Protein AF-A0A7S4LZA5-F1 (afdb_monomer)

Foldseek 3Di:
DDDDPPDDPDDPPDQPLVSLLVVLVVVLVVLVVVVVVCVVPVVNCPDPVNVVVVVVNVVSNVVSVVSNVVSVVVVVVLVVVLVVQVPDDQWDQDPPPRDIDGSRDPSVVSVVD

Sequence (113 aa):
TTSKKNAPPTVRNSPPVAGNLIWARQLLRRIEDPMKKFQANKNIMTTKESKKIIKTYNKVARALIEYETLWHHAWCKSIEAAKAGLQASLIVRHPKSGRLFVNFDREILQLMR

Mean predicted aligned error: 12.86 Å

Structure (mmCIF, N/CA/C/O backbone):
data_AF-A0A7S4LZA5-F1
#
_entry.id   AF-A0A7S4LZA5-F1
#
loop_
_atom_site.group_PDB
_atom_site.id
_atom_site.type_symbol
_atom_site.label_atom_id
_atom_site.label_alt_id
_atom_site.label_comp_id
_atom_site.label_asym_id
_atom_site.label_entity_id
_atom_site.label_seq_id
_atom_site.pdbx_PDB_ins_code
_atom_site.Cartn_x
_atom_site.Cartn_y
_atom_site.Cartn_z
_atom_site.occupancy
_atom_site.B_iso_or_equiv
_atom_site.auth_seq_id
_atom_site.auth_comp_id
_atom_site.auth_asym_id
_atom_site.auth_atom_id
_atom_site.pdbx_PDB_model_num
ATOM 1 N N . THR A 1 1 ? -12.178 -22.596 7.135 1.00 32.38 1 THR A N 1
ATOM 2 C CA . THR A 1 1 ? -11.058 -23.261 6.437 1.00 32.38 1 THR A CA 1
ATOM 3 C C . THR A 1 1 ? -10.787 -22.529 5.124 1.00 32.38 1 THR A C 1
ATOM 5 O O . THR A 1 1 ? -11.464 -22.717 4.131 1.00 32.38 1 THR A O 1
ATOM 8 N N . THR A 1 2 ? -10.075 -21.40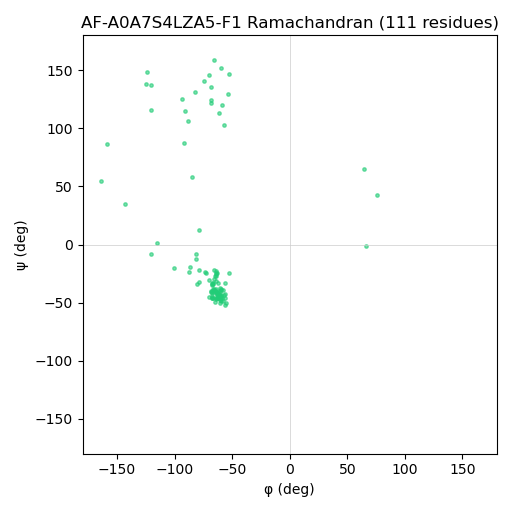0 5.175 1.00 43.62 2 THR A N 1
ATOM 9 C CA . THR A 1 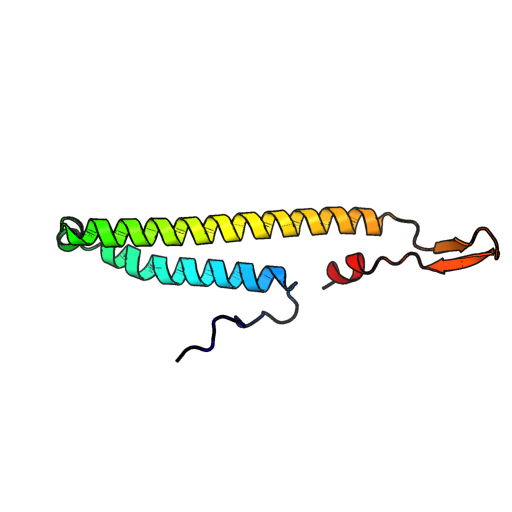2 ? -8.621 -21.315 4.896 1.00 43.62 2 THR A CA 1
ATOM 10 C C . THR A 1 2 ? -8.238 -21.660 3.453 1.00 43.62 2 THR A C 1
ATOM 12 O O . THR A 1 2 ? -7.530 -22.634 3.251 1.00 43.62 2 THR A O 1
ATOM 15 N N . SER A 1 3 ? -8.651 -20.878 2.443 1.00 42.22 3 SER A N 1
ATOM 16 C CA . SER A 1 3 ? -7.985 -20.978 1.127 1.00 42.22 3 SER A CA 1
ATOM 17 C C . SER A 1 3 ? -8.247 -19.813 0.159 1.00 42.22 3 SER A C 1
ATOM 19 O O . SER A 1 3 ? -8.702 -20.017 -0.955 1.00 42.22 3 SER A O 1
ATOM 21 N N . LYS A 1 4 ? -7.989 -18.559 0.556 1.00 43.28 4 LYS A N 1
ATOM 22 C CA . LYS A 1 4 ? -7.797 -17.443 -0.408 1.00 43.28 4 LYS A CA 1
ATOM 23 C C . LYS A 1 4 ? -6.718 -16.463 0.058 1.00 43.28 4 LYS A C 1
ATOM 25 O O . LYS A 1 4 ? -6.827 -15.257 -0.120 1.00 43.28 4 LYS A O 1
ATOM 30 N N . LYS A 1 5 ? -5.686 -16.989 0.722 1.00 44.09 5 LYS A N 1
ATOM 31 C CA . LYS A 1 5 ? -4.509 -16.210 1.135 1.00 44.09 5 LYS A CA 1
ATOM 32 C C . LYS A 1 5 ? -3.438 -16.149 0.034 1.00 44.09 5 LYS A C 1
ATOM 34 O O . LYS A 1 5 ? -2.622 -15.244 0.058 1.00 44.09 5 LYS A O 1
ATOM 39 N N . ASN A 1 6 ? -3.496 -17.070 -0.938 1.00 43.56 6 ASN A N 1
ATOM 40 C CA . ASN A 1 6 ? -2.403 -17.327 -1.885 1.00 43.56 6 ASN A CA 1
ATOM 41 C C . ASN A 1 6 ? -2.733 -17.003 -3.355 1.00 43.56 6 ASN A 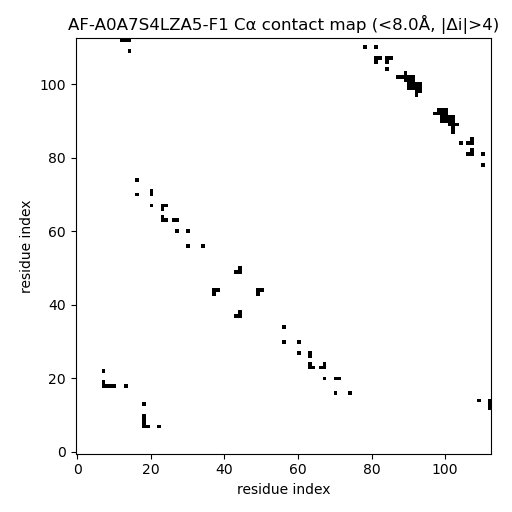C 1
ATOM 43 O O . ASN A 1 6 ? -1.897 -17.233 -4.219 1.00 43.56 6 ASN A O 1
ATOM 47 N N . ALA A 1 7 ? -3.934 -16.496 -3.657 1.00 45.06 7 ALA A N 1
ATOM 48 C CA . ALA A 1 7 ? -4.311 -16.092 -5.014 1.00 45.06 7 ALA A CA 1
ATOM 49 C C . ALA A 1 7 ? -5.482 -15.090 -4.967 1.00 45.06 7 ALA A C 1
ATOM 51 O O . ALA A 1 7 ? -6.647 -15.504 -5.010 1.00 45.06 7 ALA A O 1
ATOM 52 N N . PRO A 1 8 ? -5.226 -13.776 -4.817 1.00 50.44 8 PRO A N 1
ATOM 53 C CA . PRO A 1 8 ? -6.237 -12.786 -5.173 1.00 50.44 8 PRO A CA 1
ATOM 54 C C . PRO A 1 8 ? -6.581 -12.955 -6.664 1.00 50.44 8 PRO A C 1
ATOM 56 O O . PRO A 1 8 ? -5.721 -13.420 -7.412 1.00 50.44 8 PRO A O 1
ATOM 59 N N . PRO A 1 9 ? -7.806 -12.619 -7.118 1.00 49.03 9 PRO A N 1
ATOM 60 C CA . PRO A 1 9 ? -8.133 -12.636 -8.539 1.00 49.03 9 PRO A CA 1
ATOM 61 C C . PRO A 1 9 ? -7.144 -11.716 -9.247 1.00 49.03 9 PRO A C 1
ATOM 63 O O . PRO A 1 9 ? -7.211 -10.493 -9.121 1.00 49.03 9 PRO A O 1
ATOM 66 N N . THR A 1 10 ? -6.159 -12.307 -9.908 1.00 47.38 10 THR A N 1
ATOM 67 C CA . THR A 1 10 ? -5.198 -11.568 -10.702 1.00 47.38 10 THR A CA 1
ATOM 68 C C . THR A 1 10 ? -5.965 -11.021 -11.889 1.00 47.38 10 THR A C 1
ATOM 70 O O . THR A 1 10 ? -6.609 -11.760 -12.635 1.00 47.38 10 THR A O 1
ATOM 73 N N . VAL A 1 11 ? -5.949 -9.699 -12.039 1.00 48.31 11 VAL A N 1
ATOM 74 C CA . VAL A 1 11 ? -6.407 -9.072 -13.275 1.00 48.31 11 VAL A CA 1
ATOM 75 C C . VAL A 1 11 ? -5.522 -9.649 -14.379 1.00 48.31 11 VAL A C 1
ATOM 77 O O . VAL A 1 11 ? -4.295 -9.579 -14.295 1.00 48.31 11 VAL A O 1
ATOM 80 N N . ARG A 1 12 ? -6.132 -10.323 -15.359 1.00 42.62 12 ARG A N 1
ATOM 81 C CA . ARG A 1 12 ? -5.421 -10.868 -16.523 1.00 42.62 12 ARG A CA 1
ATOM 82 C C . ARG A 1 12 ? -4.631 -9.711 -17.156 1.00 42.62 12 ARG A C 1
ATOM 84 O O . ARG A 1 12 ? -5.226 -8.667 -17.395 1.00 42.62 12 ARG A O 1
ATOM 91 N N . ASN A 1 13 ? -3.335 -9.906 -17.416 1.00 49.66 13 ASN A N 1
ATOM 92 C CA . ASN A 1 13 ? -2.403 -8.898 -17.967 1.00 49.66 13 ASN A CA 1
ATOM 93 C C . ASN A 1 13 ? -1.933 -7.815 -16.977 1.00 49.66 13 ASN A C 1
ATOM 95 O O . ASN A 1 13 ? -1.888 -6.638 -17.307 1.00 49.66 13 ASN A O 1
ATOM 99 N N . SER A 1 14 ? -1.609 -8.196 -15.744 1.00 50.12 14 SER A N 1
ATOM 100 C CA . SER A 1 14 ? -0.958 -7.304 -14.782 1.00 50.12 14 SER A CA 1
ATOM 101 C C . SER A 1 14 ? 0.326 -7.974 -14.288 1.00 50.12 14 SER A C 1
ATOM 103 O O . SER A 1 14 ? 0.267 -9.171 -13.976 1.00 50.12 14 SER A O 1
ATOM 105 N N . PRO A 1 15 ? 1.459 -7.253 -14.147 1.00 54.12 15 PRO A N 1
ATOM 106 C CA . PRO A 1 15 ? 2.666 -7.824 -13.567 1.00 54.12 15 PRO A CA 1
ATOM 107 C C . PRO A 1 15 ? 2.340 -8.458 -12.205 1.00 54.12 15 PRO A C 1
ATOM 109 O O . PRO A 1 15 ? 1.461 -7.955 -11.497 1.00 54.12 15 PRO A O 1
ATOM 112 N N . PRO A 1 16 ? 3.012 -9.551 -11.798 1.00 58.69 16 PRO A N 1
ATOM 113 C CA . PRO A 1 16 ? 2.713 -10.258 -10.545 1.00 58.69 16 PRO A CA 1
ATOM 114 C C . PRO A 1 16 ? 2.701 -9.334 -9.310 1.00 58.69 16 PRO A C 1
ATOM 116 O O . PRO A 1 16 ? 1.987 -9.593 -8.343 1.00 58.69 16 PRO A O 1
ATOM 119 N N . VAL A 1 17 ? 3.413 -8.205 -9.381 1.00 59.28 17 VAL A N 1
ATOM 120 C CA . VAL A 1 17 ? 3.434 -7.126 -8.382 1.00 59.28 17 VAL A CA 1
ATOM 121 C C . VAL A 1 17 ? 2.088 -6.399 -8.237 1.00 59.28 17 VAL A C 1
ATOM 123 O O . VAL A 1 17 ? 1.671 -6.077 -7.123 1.00 59.28 17 VAL A O 1
ATOM 126 N N . ALA A 1 18 ? 1.361 -6.168 -9.330 1.00 63.53 18 ALA A N 1
ATOM 127 C CA . ALA A 1 18 ? 0.107 -5.421 -9.302 1.00 63.53 18 ALA A CA 1
ATOM 128 C C . ALA A 1 18 ? -1.055 -6.229 -8.686 1.00 63.53 18 ALA A C 1
ATOM 130 O O . ALA A 1 18 ? -1.950 -5.640 -8.080 1.00 63.53 18 ALA A O 1
ATOM 131 N N . GLY A 1 19 ? -0.993 -7.567 -8.689 1.00 66.44 19 GLY A N 1
ATOM 132 C CA . GLY A 1 19 ? -1.938 -8.411 -7.941 1.00 66.44 19 GLY A CA 1
ATOM 133 C C . GLY A 1 19 ? -1.852 -8.214 -6.419 1.00 66.44 19 GLY A C 1
ATOM 134 O O . GLY A 1 19 ? -2.877 -8.102 -5.744 1.00 66.44 19 GLY A O 1
ATOM 135 N N . ASN A 1 20 ? -0.633 -8.089 -5.888 1.00 70.88 20 ASN A N 1
ATOM 136 C CA . ASN A 1 20 ? -0.385 -7.832 -4.465 1.00 70.88 20 ASN A CA 1
ATOM 137 C C . ASN A 1 20 ? -0.849 -6.430 -4.045 1.00 70.88 20 ASN A C 1
ATOM 139 O O . ASN A 1 20 ? -1.457 -6.261 -2.986 1.00 70.88 20 ASN A O 1
ATOM 143 N N . LEU A 1 21 ? -0.621 -5.434 -4.905 1.00 73.12 21 LEU A N 1
ATOM 144 C CA . LEU A 1 21 ? -1.062 -4.056 -4.696 1.00 73.12 21 LEU A CA 1
ATOM 145 C C . LEU A 1 21 ? -2.595 -3.941 -4.668 1.00 73.12 21 LEU A C 1
ATOM 147 O O . LEU A 1 21 ? -3.168 -3.325 -3.769 1.00 73.12 21 LEU A O 1
ATOM 151 N N . ILE A 1 22 ? -3.277 -4.582 -5.622 1.00 78.12 22 ILE A N 1
ATOM 152 C CA . ILE A 1 22 ? -4.745 -4.618 -5.683 1.00 78.12 22 ILE A CA 1
ATOM 153 C C . ILE A 1 22 ? -5.319 -5.306 -4.443 1.00 78.12 22 ILE A C 1
ATOM 155 O O . ILE A 1 22 ? -6.289 -4.815 -3.866 1.00 78.12 22 ILE A O 1
ATOM 159 N N . TRP A 1 23 ? -4.714 -6.410 -4.000 1.00 81.06 23 TRP A N 1
ATOM 160 C CA . TRP A 1 23 ? -5.132 -7.108 -2.787 1.00 81.06 23 TRP A CA 1
ATOM 161 C C . TRP A 1 23 ? -5.007 -6.229 -1.537 1.00 81.06 23 TRP A C 1
ATOM 163 O O . TRP A 1 23 ? -5.961 -6.144 -0.759 1.00 81.06 23 TRP A O 1
ATOM 173 N N . ALA A 1 24 ? -3.888 -5.516 -1.372 1.00 81.69 24 ALA A N 1
ATOM 174 C CA . ALA A 1 24 ? -3.691 -4.594 -0.255 1.00 81.69 24 ALA A CA 1
ATOM 175 C C . ALA A 1 24 ? -4.740 -3.466 -0.252 1.00 81.69 24 ALA A C 1
ATOM 177 O O . ALA A 1 24 ? -5.388 -3.229 0.771 1.00 81.69 24 ALA A O 1
ATOM 178 N N . ARG A 1 25 ? -5.000 -2.845 -1.412 1.00 84.50 25 ARG A N 1
ATOM 179 C CA . ARG A 1 25 ? -6.044 -1.814 -1.571 1.00 84.50 25 ARG A CA 1
ATOM 180 C C . ARG A 1 25 ? -7.443 -2.335 -1.269 1.00 84.50 25 ARG A C 1
ATOM 182 O O . ARG A 1 25 ? -8.232 -1.655 -0.614 1.00 84.50 25 ARG A O 1
ATOM 189 N N . GLN A 1 26 ? -7.774 -3.534 -1.747 1.00 86.56 26 GLN A N 1
ATOM 190 C CA . GLN A 1 26 ? -9.068 -4.157 -1.474 1.00 86.56 26 GLN A CA 1
ATOM 191 C C . GLN A 1 26 ? -9.248 -4.429 0.019 1.00 86.56 26 GLN A C 1
ATOM 193 O O . GLN A 1 26 ? -10.324 -4.172 0.557 1.00 86.56 26 GLN A O 1
ATOM 198 N N . LEU A 1 27 ? -8.212 -4.919 0.702 1.00 87.19 27 LEU A N 1
ATOM 199 C CA . LEU A 1 27 ? -8.261 -5.118 2.146 1.00 87.19 27 LEU A CA 1
ATOM 200 C C . LEU A 1 27 ? -8.439 -3.806 2.902 1.00 87.19 27 LEU A C 1
ATOM 202 O O . LEU A 1 27 ? -9.272 -3.762 3.804 1.00 87.19 27 LEU A O 1
ATOM 206 N N . LEU A 1 28 ? -7.721 -2.750 2.511 1.00 89.31 28 LEU A N 1
ATOM 207 C CA . LEU A 1 28 ? -7.845 -1.436 3.135 1.00 89.31 28 LEU A CA 1
ATOM 208 C C . LEU A 1 28 ? -9.278 -0.900 3.006 1.00 89.31 28 LEU A C 1
ATOM 210 O O . LEU A 1 28 ? -9.902 -0.572 4.012 1.00 89.31 28 LEU A O 1
ATOM 214 N N . ARG A 1 29 ? -9.860 -0.942 1.800 1.00 89.50 29 ARG A N 1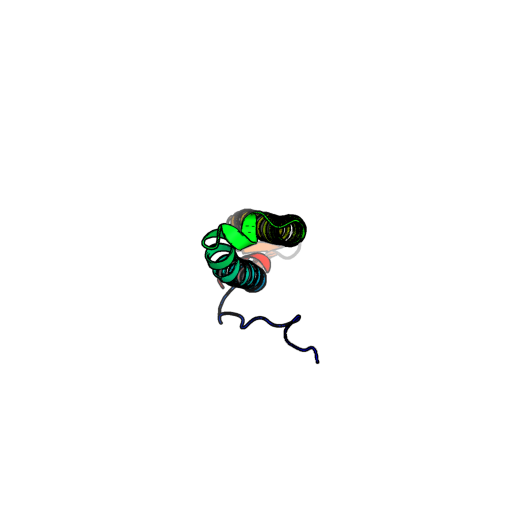
ATOM 215 C CA . ARG A 1 29 ? -11.268 -0.559 1.580 1.00 89.50 29 ARG A CA 1
ATOM 216 C C . ARG A 1 29 ? -12.237 -1.378 2.435 1.00 89.50 29 ARG A C 1
ATOM 218 O O . ARG A 1 29 ? -13.138 -0.824 3.055 1.00 89.50 29 ARG A O 1
ATOM 225 N N . ARG A 1 30 ? -12.028 -2.697 2.523 1.00 91.56 30 ARG A N 1
ATOM 226 C CA . ARG A 1 30 ? -12.889 -3.586 3.321 1.00 91.56 30 ARG A CA 1
ATOM 227 C C . ARG A 1 30 ? -12.854 -3.284 4.816 1.00 91.56 30 ARG A C 1
ATOM 229 O O . ARG A 1 30 ? -13.854 -3.547 5.479 1.00 91.56 30 ARG A O 1
ATOM 236 N N . ILE A 1 31 ? -11.735 -2.798 5.357 1.00 91.81 31 ILE A N 1
ATOM 237 C CA . ILE A 1 31 ? -11.640 -2.420 6.777 1.00 91.81 31 ILE A CA 1
ATOM 238 C C . ILE A 1 31 ? -12.067 -0.969 7.032 1.00 91.81 31 I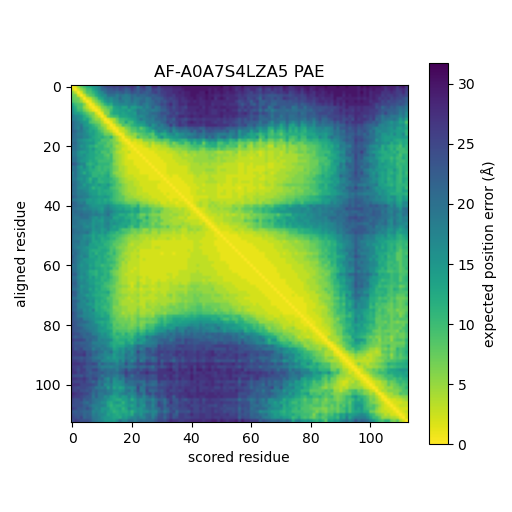LE A C 1
ATOM 240 O O . ILE A 1 31 ? -12.492 -0.658 8.143 1.00 91.81 31 ILE A O 1
ATOM 244 N N . GLU A 1 32 ? -12.005 -0.093 6.027 1.00 92.69 32 GLU A N 1
ATOM 245 C CA . GLU A 1 32 ? -12.469 1.296 6.124 1.00 92.69 32 GLU A CA 1
ATOM 246 C C . GLU A 1 32 ? -13.987 1.398 6.277 1.00 92.69 32 GLU A C 1
ATOM 248 O O . GLU A 1 32 ? -14.464 2.137 7.136 1.00 92.69 32 GLU A O 1
ATOM 253 N N . ASP A 1 33 ? -14.757 0.655 5.482 1.00 91.00 33 ASP A N 1
ATOM 254 C CA . ASP A 1 33 ? -16.225 0.700 5.519 1.00 91.00 33 ASP A CA 1
ATOM 255 C C . ASP A 1 33 ? -16.822 0.422 6.914 1.00 91.00 33 ASP A C 1
ATOM 257 O O . ASP A 1 33 ? -17.639 1.224 7.388 1.00 91.00 33 ASP A O 1
ATOM 261 N N . PRO A 1 34 ? -16.440 -0.658 7.628 1.00 91.62 34 PRO A N 1
ATOM 262 C CA . PRO A 1 34 ? -16.908 -0.874 8.992 1.00 91.62 34 PRO A CA 1
ATOM 263 C C . PRO A 1 34 ? -16.354 0.172 9.965 1.00 91.62 34 PRO A C 1
ATOM 265 O O . PRO A 1 34 ? -17.070 0.558 10.887 1.00 91.62 34 PRO A O 1
ATOM 268 N N . MET A 1 35 ? -15.132 0.678 9.761 1.00 93.44 35 MET A N 1
ATOM 269 C CA . MET A 1 35 ? -14.564 1.710 10.631 1.00 93.44 35 MET A CA 1
ATOM 270 C C . MET A 1 35 ? -15.312 3.047 10.515 1.00 93.44 35 MET A C 1
ATOM 272 O O . MET A 1 35 ? -15.574 3.688 11.528 1.00 93.44 35 MET A O 1
ATOM 276 N N . LYS A 1 36 ? -15.757 3.440 9.315 1.00 91.69 36 LYS A N 1
ATOM 277 C CA . LYS A 1 36 ? -16.597 4.636 9.111 1.00 91.69 36 LYS A CA 1
ATOM 278 C C . LYS A 1 36 ? -17.921 4.534 9.869 1.00 91.69 36 LYS A C 1
ATOM 280 O O . LYS A 1 36 ? -18.326 5.477 10.546 1.00 91.69 36 LYS A O 1
ATOM 285 N N . LYS A 1 37 ? -18.577 3.368 9.811 1.00 90.75 37 LYS A N 1
ATOM 286 C CA . LYS A 1 37 ? -19.813 3.102 10.571 1.00 90.75 37 LYS A CA 1
ATOM 287 C C . LYS A 1 37 ? -19.563 3.092 12.080 1.00 90.75 37 LYS A C 1
ATOM 289 O O . LYS A 1 37 ? -20.371 3.620 12.837 1.00 90.75 37 LYS A O 1
ATOM 294 N N . PHE A 1 38 ? -18.435 2.528 12.506 1.00 89.62 38 PHE A N 1
ATOM 295 C CA . PHE A 1 38 ? -18.007 2.528 13.903 1.00 89.62 38 PHE A CA 1
ATOM 296 C C . PHE A 1 38 ? -17.782 3.953 14.428 1.00 89.62 38 PHE A C 1
ATOM 298 O O . PHE A 1 38 ? -18.260 4.292 15.507 1.00 89.62 38 PHE A O 1
ATOM 305 N N . GLN A 1 39 ? -17.128 4.809 13.638 1.00 88.81 39 GLN A N 1
ATOM 306 C CA . GLN A 1 39 ? -16.869 6.209 13.974 1.00 88.81 39 GLN A CA 1
ATOM 307 C C . GLN A 1 39 ? -18.151 7.054 14.049 1.00 88.81 39 GLN A C 1
ATOM 309 O O . GLN A 1 39 ? -18.239 7.973 14.863 1.00 88.81 39 GLN A O 1
ATOM 314 N N . ALA A 1 40 ? -19.159 6.745 13.229 1.00 90.75 40 ALA A N 1
ATOM 315 C CA . ALA A 1 40 ? -20.444 7.443 13.255 1.00 90.75 40 ALA A CA 1
ATOM 316 C C . ALA A 1 40 ? -21.208 7.235 14.579 1.00 90.75 40 ALA A C 1
ATOM 318 O O . ALA A 1 40 ? -21.975 8.105 14.994 1.00 90.75 40 ALA A O 1
ATOM 319 N N . ASN A 1 41 ? -20.984 6.114 15.274 1.00 89.19 41 ASN A N 1
ATOM 320 C CA . ASN A 1 41 ? -21.641 5.826 16.544 1.00 89.19 41 ASN A CA 1
ATOM 321 C C . ASN A 1 41 ? -20.810 6.321 17.743 1.00 89.19 41 ASN A C 1
ATOM 323 O O . ASN A 1 41 ? -20.042 5.573 18.357 1.00 89.19 41 ASN A O 1
ATOM 327 N N . LYS A 1 42 ? -21.008 7.594 18.112 1.00 83.62 42 LYS A N 1
ATOM 328 C CA . LYS A 1 42 ? -20.302 8.255 19.228 1.00 83.62 42 LYS A CA 1
ATOM 329 C C . LYS A 1 42 ? -20.446 7.525 20.569 1.00 83.62 42 LYS A C 1
ATOM 331 O O . LYS A 1 42 ? -19.491 7.512 21.340 1.00 83.62 42 LYS A O 1
ATOM 336 N N . ASN A 1 43 ? -21.586 6.878 20.817 1.00 84.38 43 ASN A N 1
ATOM 337 C CA . ASN A 1 43 ? -21.848 6.157 22.068 1.00 84.38 43 ASN A CA 1
ATOM 338 C C . ASN A 1 43 ? -20.951 4.922 22.220 1.00 84.38 43 ASN A C 1
ATOM 340 O O . ASN A 1 43 ? -20.539 4.581 23.323 1.00 84.38 43 ASN A O 1
ATOM 344 N N . ILE A 1 44 ? -20.617 4.262 21.109 1.00 83.88 44 ILE A N 1
ATOM 345 C CA . ILE A 1 44 ? -19.696 3.121 21.107 1.00 83.88 44 ILE A CA 1
ATOM 346 C C . ILE A 1 44 ? -18.248 3.620 21.150 1.00 83.88 44 ILE A C 1
ATOM 348 O O . ILE A 1 44 ? -17.399 3.003 21.790 1.00 83.88 44 ILE A O 1
ATOM 352 N N . MET A 1 45 ? -17.952 4.761 20.523 1.00 86.12 45 MET A N 1
ATOM 353 C CA . MET A 1 45 ? -16.600 5.326 20.455 1.00 86.12 45 MET A CA 1
ATOM 354 C C . MET A 1 45 ? -16.027 5.740 21.818 1.00 86.12 45 MET A C 1
ATOM 356 O O . MET A 1 45 ? -14.809 5.713 21.990 1.00 86.12 45 MET A O 1
ATOM 360 N N . THR A 1 46 ? -16.864 6.087 22.794 1.00 85.06 46 THR A N 1
ATOM 361 C CA . THR A 1 46 ? -16.433 6.483 24.147 1.00 85.06 46 THR A CA 1
ATOM 362 C C . THR A 1 46 ? -16.122 5.303 25.070 1.00 85.06 46 THR A C 1
ATOM 364 O O . THR A 1 46 ? -15.505 5.498 26.119 1.00 85.06 46 THR A O 1
ATOM 367 N N . THR A 1 47 ? -16.498 4.082 24.684 1.00 89.75 47 THR A N 1
ATOM 368 C CA . THR A 1 47 ? -16.258 2.869 25.480 1.00 89.75 47 THR A CA 1
ATOM 369 C C . THR A 1 47 ? -14.766 2.548 25.612 1.00 89.75 47 THR A C 1
ATOM 371 O O . THR A 1 47 ? -13.928 2.978 24.818 1.00 89.75 47 THR A O 1
ATOM 374 N N . LYS A 1 48 ? -14.383 1.769 26.627 1.00 87.69 48 LYS A N 1
ATOM 375 C CA . LYS A 1 48 ? -12.978 1.364 26.816 1.00 87.69 48 LYS A CA 1
ATOM 376 C C . LYS A 1 48 ? -12.538 0.376 25.728 1.00 87.69 48 LYS A C 1
ATOM 378 O O . LYS A 1 48 ? -11.377 0.365 25.314 1.00 87.69 48 LYS A O 1
ATOM 383 N N . GLU A 1 49 ? -13.483 -0.412 25.237 1.00 86.62 49 GLU A N 1
ATOM 384 C CA . GLU A 1 49 ? -13.352 -1.429 24.202 1.00 86.62 49 GLU A CA 1
ATOM 385 C C . GLU A 1 49 ? -13.042 -0.801 22.835 1.00 86.62 49 GLU A C 1
ATOM 387 O O . GLU A 1 49 ? -12.233 -1.346 22.076 1.00 86.62 49 GLU A O 1
ATOM 392 N N . SER A 1 50 ? -13.595 0.385 22.546 1.00 88.94 50 SER A N 1
ATOM 393 C CA . SER A 1 50 ? -13.375 1.102 21.282 1.00 88.94 50 SER A CA 1
ATOM 394 C C . SER A 1 50 ? -11.902 1.397 21.020 1.00 88.94 50 SER A C 1
ATOM 396 O O . SER A 1 50 ? -11.413 1.216 19.903 1.00 88.94 50 SER A O 1
ATOM 398 N N . LYS A 1 51 ? -11.151 1.763 22.065 1.00 89.69 51 LYS A N 1
ATOM 399 C CA . LYS A 1 51 ? -9.723 2.088 21.972 1.00 89.69 51 LYS A CA 1
ATOM 400 C C . LYS A 1 51 ? -8.916 0.905 21.441 1.00 89.69 51 LYS A C 1
ATOM 402 O O . LYS A 1 51 ? -8.001 1.089 20.637 1.00 89.69 51 LYS A O 1
ATOM 407 N N . LYS A 1 52 ? -9.263 -0.321 21.852 1.00 91.75 52 LYS A N 1
ATOM 408 C CA . LYS A 1 52 ? -8.601 -1.552 21.388 1.00 91.75 52 LYS A CA 1
ATOM 409 C C . LYS A 1 52 ? -8.901 -1.826 19.913 1.00 91.75 52 LYS A C 1
ATOM 411 O O . LYS A 1 52 ? -7.993 -2.200 19.166 1.00 91.75 52 LYS A O 1
ATOM 416 N N . ILE A 1 53 ? -10.143 -1.601 19.491 1.00 91.19 53 ILE A N 1
ATOM 417 C CA . ILE A 1 53 ? -10.581 -1.762 18.098 1.00 91.19 53 ILE A CA 1
ATOM 418 C C . ILE A 1 53 ? -9.864 -0.747 17.198 1.00 91.19 53 ILE A C 1
ATOM 420 O O . ILE A 1 53 ? -9.235 -1.143 16.218 1.00 91.19 53 ILE A O 1
ATOM 424 N N . ILE A 1 54 ? -9.851 0.534 17.582 1.00 91.81 54 ILE A N 1
ATOM 425 C CA . ILE A 1 54 ? -9.177 1.616 16.845 1.00 91.81 54 ILE A CA 1
ATOM 426 C C . ILE A 1 54 ? -7.674 1.343 16.723 1.00 91.81 54 ILE A C 1
ATOM 428 O O . ILE A 1 54 ? -7.104 1.460 15.640 1.00 91.81 54 ILE A O 1
ATOM 432 N N . LYS A 1 55 ? -7.017 0.916 17.809 1.00 93.44 55 LYS A N 1
ATOM 433 C CA . LYS A 1 55 ? -5.585 0.579 17.783 1.00 93.44 55 LYS A CA 1
ATOM 434 C C . LYS A 1 55 ? -5.286 -0.571 16.820 1.00 93.44 55 LYS A C 1
ATOM 436 O O . LYS A 1 55 ? -4.285 -0.528 16.107 1.00 93.44 55 LYS A O 1
ATOM 441 N N . THR A 1 56 ? -6.150 -1.584 16.788 1.00 93.88 56 THR A N 1
ATOM 442 C CA . THR A 1 56 ? -6.004 -2.730 15.881 1.00 93.88 56 THR A CA 1
ATOM 443 C C . THR A 1 56 ? -6.197 -2.300 14.430 1.00 93.88 56 THR A C 1
ATOM 445 O O . THR A 1 56 ? -5.359 -2.621 13.592 1.00 93.88 56 THR A O 1
ATOM 448 N N . TYR A 1 57 ? -7.234 -1.510 14.148 1.00 94.50 57 TYR A N 1
ATOM 449 C CA . TYR A 1 57 ? -7.469 -0.927 12.829 1.00 94.50 57 TYR A CA 1
ATOM 450 C C . TYR A 1 57 ? -6.273 -0.103 12.347 1.00 94.50 57 TYR A C 1
ATOM 452 O O . TYR A 1 57 ? -5.744 -0.389 11.280 1.00 94.50 57 TYR A O 1
ATOM 460 N N . ASN A 1 58 ? -5.778 0.838 13.157 1.00 95.00 58 ASN A N 1
ATOM 461 C CA . ASN A 1 58 ? -4.639 1.683 12.790 1.00 95.00 58 ASN A CA 1
ATOM 462 C C . ASN A 1 58 ? -3.382 0.856 12.501 1.00 95.00 58 ASN A C 1
ATOM 464 O O . ASN A 1 58 ? -2.650 1.154 11.560 1.00 95.00 58 ASN A O 1
ATOM 468 N N . LYS A 1 59 ? -3.139 -0.204 13.284 1.00 95.31 59 LYS A N 1
ATOM 469 C CA . LYS A 1 59 ? -2.013 -1.117 13.058 1.00 95.31 59 LYS A CA 1
ATOM 470 C C . LYS A 1 59 ? -2.128 -1.825 11.707 1.00 95.31 59 LYS A C 1
ATOM 472 O O . LYS A 1 59 ? -1.144 -1.896 10.979 1.00 95.31 59 LYS A O 1
ATOM 477 N N . VAL A 1 60 ? -3.311 -2.343 11.376 1.00 92.31 60 VAL A N 1
ATOM 478 C CA . VAL A 1 60 ? -3.545 -3.050 10.107 1.00 92.31 60 VAL A CA 1
ATOM 479 C C . VAL A 1 60 ? -3.505 -2.082 8.925 1.00 92.31 60 VAL A C 1
ATOM 481 O O . VAL A 1 60 ? -2.834 -2.368 7.940 1.00 92.31 60 VAL A O 1
ATOM 484 N N . ALA A 1 61 ? -4.161 -0.925 9.031 1.00 91.88 61 ALA A N 1
ATOM 485 C CA . ALA A 1 61 ? -4.174 0.096 7.987 1.00 91.88 61 ALA A CA 1
ATOM 486 C C . ALA A 1 61 ? -2.757 0.589 7.667 1.00 91.88 61 ALA A C 1
ATOM 488 O O . ALA A 1 61 ? -2.369 0.614 6.502 1.00 91.88 61 ALA A O 1
ATOM 489 N N . ARG A 1 62 ? -1.947 0.888 8.695 1.00 93.19 62 ARG A N 1
ATOM 490 C CA . ARG A 1 62 ? -0.539 1.265 8.513 1.00 93.19 62 ARG A CA 1
ATOM 491 C C . ARG A 1 62 ? 0.249 0.172 7.790 1.00 93.19 62 ARG A C 1
ATOM 493 O O . ARG A 1 62 ? 0.911 0.476 6.808 1.00 93.19 62 ARG A O 1
ATOM 500 N N . ALA A 1 63 ? 0.128 -1.084 8.220 1.00 91.00 63 ALA A N 1
ATOM 501 C CA . ALA A 1 63 ? 0.836 -2.194 7.583 1.00 91.00 63 ALA A CA 1
ATOM 502 C C . ALA A 1 63 ? 0.448 -2.375 6.101 1.00 91.00 63 ALA A C 1
ATOM 504 O O . ALA A 1 63 ? 1.305 -2.673 5.274 1.00 91.00 63 ALA A O 1
ATOM 505 N N . LEU A 1 64 ? -0.829 -2.175 5.750 1.00 88.06 64 LEU A N 1
ATOM 506 C CA . LEU A 1 64 ? -1.297 -2.248 4.362 1.00 88.06 64 LEU A CA 1
ATOM 507 C C . LEU A 1 64 ? -0.744 -1.103 3.502 1.00 88.06 64 LEU A C 1
ATOM 509 O O . LEU A 1 64 ? -0.325 -1.351 2.374 1.00 88.06 64 LEU A O 1
ATOM 513 N N . ILE A 1 65 ? -0.700 0.120 4.037 1.00 88.75 65 ILE A N 1
ATOM 514 C CA . ILE A 1 65 ? -0.148 1.296 3.344 1.00 88.75 65 ILE A CA 1
ATOM 515 C C . ILE A 1 65 ? 1.365 1.158 3.151 1.00 88.75 65 ILE A C 1
ATOM 517 O O . ILE A 1 65 ? 1.876 1.427 2.066 1.00 88.75 65 ILE A O 1
ATOM 521 N N . GLU A 1 66 ? 2.091 0.717 4.180 1.00 89.44 66 GLU A N 1
ATOM 522 C CA . GLU A 1 66 ? 3.533 0.453 4.096 1.00 89.44 66 GLU A CA 1
ATOM 523 C C . GLU A 1 66 ? 3.832 -0.615 3.040 1.00 89.44 66 GLU A C 1
ATOM 525 O O . GLU A 1 66 ? 4.724 -0.434 2.211 1.00 89.44 66 GLU A O 1
ATOM 530 N N . TYR A 1 67 ? 3.041 -1.691 3.016 1.00 85.50 67 TYR A N 1
ATOM 531 C CA . TYR A 1 67 ? 3.151 -2.740 2.008 1.00 85.50 67 TYR A CA 1
ATOM 532 C C . TYR A 1 67 ? 2.912 -2.199 0.591 1.00 85.50 67 TYR A C 1
ATOM 534 O O . TYR A 1 67 ? 3.741 -2.416 -0.290 1.00 85.50 67 TYR A O 1
ATOM 542 N N . GLU A 1 68 ? 1.823 -1.459 0.366 1.00 84.12 68 GLU A N 1
ATOM 543 C CA . GLU A 1 68 ? 1.540 -0.804 -0.919 1.00 84.12 68 GLU A CA 1
ATOM 544 C C . GLU A 1 68 ? 2.687 0.117 -1.353 1.00 84.12 68 GLU A C 1
ATOM 546 O O . GLU A 1 68 ? 3.142 0.035 -2.494 1.00 84.12 68 GLU A O 1
ATOM 551 N N . THR A 1 69 ? 3.194 0.944 -0.439 1.00 85.38 69 THR A N 1
ATOM 552 C CA . THR A 1 69 ? 4.267 1.904 -0.724 1.00 85.38 69 THR A CA 1
ATOM 553 C C . THR A 1 69 ? 5.552 1.191 -1.134 1.00 85.38 69 THR A C 1
ATOM 555 O O . THR A 1 69 ? 6.165 1.553 -2.138 1.00 85.38 69 THR A O 1
ATOM 558 N N . LEU A 1 70 ? 5.944 0.150 -0.396 1.00 85.88 70 LEU A N 1
ATOM 559 C CA . LEU A 1 70 ? 7.146 -0.634 -0.677 1.00 85.88 70 LEU A CA 1
ATOM 560 C C . LEU A 1 70 ? 7.062 -1.309 -2.048 1.00 85.88 70 LEU A C 1
ATOM 562 O O . LEU A 1 70 ? 8.002 -1.220 -2.839 1.00 85.88 70 LEU A O 1
ATOM 566 N N . TRP A 1 71 ? 5.927 -1.938 -2.356 1.00 80.62 71 TRP A N 1
ATOM 567 C CA . TRP A 1 71 ? 5.729 -2.610 -3.639 1.00 80.62 71 TRP A CA 1
ATOM 568 C C . TRP A 1 71 ? 5.640 -1.642 -4.812 1.00 80.62 71 TRP A C 1
ATOM 570 O O . TRP A 1 71 ? 6.227 -1.912 -5.858 1.00 80.62 71 TRP A O 1
ATOM 580 N N . HIS A 1 72 ? 4.968 -0.504 -4.642 1.00 81.75 72 HIS A N 1
ATOM 581 C CA . HIS A 1 72 ? 4.936 0.550 -5.651 1.00 81.75 72 HIS A CA 1
ATOM 582 C C . HIS A 1 72 ? 6.351 1.048 -5.964 1.00 81.75 72 HIS A C 1
ATOM 584 O O . HIS A 1 72 ? 6.742 1.146 -7.123 1.00 81.75 72 HIS A O 1
ATOM 590 N N . HIS A 1 73 ? 7.154 1.295 -4.929 1.00 84.44 73 HIS A N 1
ATOM 591 C CA . HIS A 1 73 ? 8.519 1.776 -5.095 1.00 84.44 73 HIS A CA 1
ATOM 592 C C . HIS A 1 73 ? 9.428 0.738 -5.775 1.00 84.44 73 HIS A C 1
ATOM 594 O O . HIS A 1 73 ? 10.224 1.088 -6.646 1.00 84.44 73 HIS A O 1
ATOM 600 N N . ALA A 1 74 ? 9.290 -0.544 -5.419 1.00 81.38 74 ALA A N 1
ATOM 601 C CA . ALA A 1 74 ? 9.996 -1.638 -6.085 1.00 81.38 74 ALA A CA 1
ATOM 602 C C . ALA A 1 74 ? 9.609 -1.750 -7.569 1.00 81.38 74 ALA A C 1
ATOM 604 O O . ALA A 1 74 ? 10.479 -1.913 -8.423 1.00 81.38 74 ALA A O 1
ATOM 605 N N . TRP A 1 75 ? 8.322 -1.595 -7.886 1.00 78.00 75 TRP A N 1
ATOM 606 C CA . TRP A 1 75 ? 7.840 -1.596 -9.263 1.00 78.00 75 TRP A CA 1
ATOM 607 C C . TRP A 1 75 ? 8.396 -0.417 -10.073 1.00 78.00 75 TRP A C 1
ATOM 609 O O . TRP A 1 75 ? 8.953 -0.637 -11.147 1.00 78.00 75 TRP A O 1
ATOM 619 N N . CYS A 1 76 ? 8.362 0.809 -9.542 1.00 80.81 76 CYS A N 1
ATOM 620 C CA . CYS A 1 76 ? 8.972 1.967 -10.204 1.00 80.81 76 CYS A CA 1
ATOM 621 C C . CYS A 1 76 ? 10.464 1.744 -10.496 1.00 80.81 76 CYS A C 1
ATOM 623 O O . CYS A 1 76 ? 10.922 2.025 -11.600 1.00 80.81 76 CYS A O 1
ATOM 625 N N . LYS A 1 77 ? 11.216 1.176 -9.544 1.00 80.12 77 LYS A N 1
ATOM 626 C CA . LYS A 1 77 ? 12.633 0.836 -9.756 1.00 80.12 77 LYS A CA 1
ATOM 627 C C . LYS A 1 77 ? 12.829 -0.207 -10.856 1.00 80.12 77 LYS A C 1
ATOM 629 O O . LYS A 1 77 ? 13.739 -0.053 -11.664 1.00 80.12 77 LYS A O 1
ATOM 634 N N . SER A 1 78 ? 11.980 -1.236 -10.910 1.00 74.12 78 SER A N 1
ATOM 635 C CA . SER A 1 78 ? 12.043 -2.241 -11.981 1.00 74.12 78 SER A CA 1
ATOM 636 C C . SER A 1 78 ? 11.793 -1.634 -13.365 1.00 74.12 78 SER A C 1
ATOM 638 O O . SER A 1 78 ? 12.427 -2.043 -14.334 1.00 74.12 78 SER A O 1
ATOM 640 N N . ILE A 1 79 ? 10.939 -0.606 -13.452 1.00 74.25 79 ILE A N 1
ATOM 641 C CA . ILE A 1 79 ? 10.685 0.105 -14.708 1.00 74.25 79 ILE A CA 1
ATOM 642 C C . ILE A 1 79 ? 11.920 0.875 -15.172 1.00 74.25 79 ILE A C 1
ATOM 644 O O . ILE A 1 79 ? 12.293 0.779 -16.339 1.00 74.25 79 ILE A O 1
ATOM 648 N N . GLU A 1 80 ? 12.580 1.603 -14.270 1.00 74.88 80 GLU A N 1
ATOM 649 C CA . GLU A 1 80 ? 13.802 2.341 -14.611 1.00 74.88 80 GLU A CA 1
ATOM 650 C C . GLU A 1 80 ? 14.950 1.407 -15.025 1.00 74.88 80 GLU A C 1
ATOM 652 O O . GLU A 1 80 ? 15.646 1.685 -16.002 1.00 74.88 80 GLU A O 1
ATOM 657 N N . ALA A 1 81 ? 15.112 0.264 -14.349 1.00 70.62 81 ALA A N 1
ATOM 658 C CA . ALA A 1 81 ? 16.099 -0.747 -14.733 1.00 70.62 81 ALA A CA 1
ATOM 659 C C . ALA A 1 81 ? 15.841 -1.281 -16.151 1.00 70.62 81 ALA A C 1
ATOM 661 O O . ALA A 1 81 ? 16.733 -1.297 -17.000 1.00 70.62 81 ALA A O 1
ATOM 662 N N . ALA A 1 82 ? 14.594 -1.630 -16.452 1.00 68.62 82 ALA A N 1
ATOM 663 C CA . ALA A 1 82 ? 14.248 -2.163 -17.757 1.00 68.62 82 ALA A CA 1
ATOM 664 C C . ALA A 1 82 ? 14.254 -1.084 -18.869 1.00 68.62 82 ALA A C 1
ATOM 666 O O . ALA A 1 82 ? 14.528 -1.398 -20.028 1.00 68.62 82 ALA A O 1
ATOM 667 N N . LYS A 1 83 ? 14.072 0.205 -18.535 1.00 69.81 83 LYS A N 1
ATOM 668 C CA . LYS A 1 83 ? 14.322 1.337 -19.448 1.00 69.81 83 LYS A CA 1
ATOM 669 C C . LYS A 1 83 ? 15.801 1.462 -19.824 1.00 69.81 83 LYS A C 1
ATOM 671 O O . LYS A 1 83 ? 16.100 1.718 -20.988 1.00 69.81 83 LYS A O 1
ATOM 676 N N . ALA A 1 84 ? 16.719 1.247 -18.883 1.00 69.12 84 ALA A N 1
ATOM 677 C CA . ALA A 1 84 ? 18.148 1.177 -19.191 1.00 69.12 84 ALA A CA 1
ATOM 678 C C . ALA A 1 84 ? 18.466 -0.021 -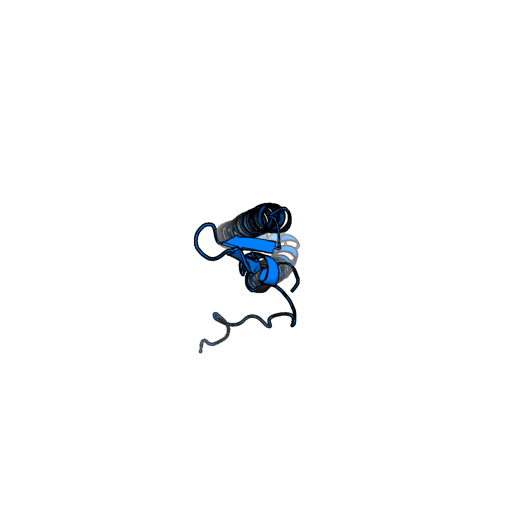20.107 1.00 69.12 84 ALA A C 1
ATOM 680 O O . ALA A 1 84 ? 19.230 0.120 -21.061 1.00 69.12 84 ALA A O 1
ATOM 681 N N . GLY A 1 85 ? 17.806 -1.166 -19.891 1.00 66.06 85 GLY A N 1
ATOM 682 C CA . GLY A 1 85 ? 17.878 -2.326 -20.788 1.00 66.06 85 GLY A CA 1
ATOM 683 C C . GLY A 1 85 ? 17.391 -2.023 -22.212 1.00 66.06 85 GLY A C 1
ATOM 684 O O . GLY A 1 85 ? 18.034 -2.422 -23.179 1.00 66.06 85 GLY A O 1
ATOM 685 N N . LEU A 1 86 ? 16.306 -1.254 -22.364 1.00 65.81 86 LEU A N 1
ATOM 686 C CA . LEU A 1 86 ? 15.791 -0.803 -23.668 1.00 65.81 86 LEU A CA 1
ATOM 687 C C . LEU A 1 86 ? 16.753 0.128 -24.423 1.00 65.81 86 LEU A C 1
ATOM 689 O O . LEU A 1 86 ? 16.685 0.205 -25.648 1.00 65.81 86 LEU A O 1
ATOM 693 N N . GLN A 1 87 ? 17.635 0.840 -23.717 1.00 67.50 87 GLN A N 1
ATOM 694 C CA . GLN A 1 87 ? 18.664 1.690 -24.328 1.00 67.50 87 GLN A CA 1
ATOM 695 C C . GLN A 1 87 ? 19.905 0.905 -24.779 1.00 67.50 87 GLN A C 1
ATOM 697 O O . GLN A 1 87 ? 20.775 1.466 -25.449 1.00 67.50 87 GLN A O 1
ATOM 702 N N . ALA A 1 88 ? 20.010 -0.383 -24.440 1.00 69.06 88 ALA A N 1
ATOM 703 C CA . ALA A 1 88 ? 21.118 -1.212 -24.881 1.00 69.06 88 ALA A CA 1
ATOM 704 C C . ALA A 1 88 ? 21.030 -1.499 -26.390 1.00 69.06 88 ALA A C 1
ATOM 706 O O . ALA A 1 88 ? 19.953 -1.654 -26.966 1.00 69.06 88 ALA A O 1
ATOM 707 N N . SER A 1 89 ? 22.186 -1.602 -27.052 1.00 70.06 89 SER A N 1
ATOM 708 C CA . SER A 1 89 ? 22.238 -1.943 -28.478 1.00 70.06 89 SER A CA 1
ATOM 709 C C . SER A 1 89 ? 21.639 -3.329 -28.705 1.00 70.06 89 SER A C 1
ATOM 711 O O . SER A 1 89 ? 22.218 -4.321 -28.275 1.00 70.06 89 SER A O 1
ATOM 713 N N . LEU A 1 90 ? 20.493 -3.398 -29.390 1.00 70.06 90 LEU A N 1
ATOM 714 C CA . LEU A 1 90 ? 19.754 -4.646 -29.615 1.00 70.06 90 LEU A CA 1
ATOM 715 C C . LEU A 1 90 ? 20.527 -5.663 -30.451 1.00 70.06 90 LEU A C 1
ATOM 717 O O . LEU A 1 90 ? 20.238 -6.849 -30.373 1.00 70.06 90 LEU A O 1
ATOM 721 N N . ILE A 1 91 ? 21.498 -5.215 -31.246 1.00 74.06 91 ILE A N 1
ATOM 722 C CA . ILE A 1 91 ? 22.324 -6.065 -32.097 1.00 74.06 91 ILE A CA 1
ATOM 723 C C . ILE A 1 91 ? 23.779 -5.867 -31.682 1.00 74.06 91 ILE A C 1
ATOM 725 O O . ILE A 1 91 ? 24.332 -4.779 -31.827 1.00 74.06 91 ILE A O 1
ATOM 729 N N . VAL A 1 92 ? 24.403 -6.928 -31.176 1.00 75.25 92 VAL A N 1
ATOM 730 C CA . VAL A 1 92 ? 25.795 -6.929 -30.715 1.00 75.25 92 VAL A CA 1
ATOM 731 C C . VAL A 1 92 ? 26.581 -7.957 -31.513 1.00 75.25 92 VAL A C 1
ATOM 733 O O . VAL A 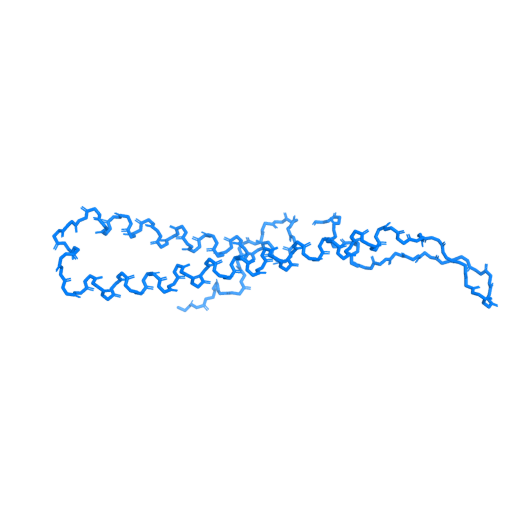1 92 ? 26.115 -9.066 -31.770 1.00 75.25 92 VAL A O 1
ATOM 736 N N . ARG A 1 93 ? 27.795 -7.597 -31.928 1.00 78.44 93 ARG A N 1
ATOM 737 C CA . ARG A 1 93 ? 28.672 -8.492 -32.685 1.00 78.44 93 ARG A CA 1
ATOM 738 C C . ARG A 1 93 ? 29.598 -9.232 -31.730 1.00 78.44 93 ARG A C 1
ATOM 740 O O . ARG A 1 93 ? 30.307 -8.606 -30.948 1.00 78.44 93 ARG A O 1
ATOM 747 N N . HIS A 1 94 ? 29.612 -10.560 -31.793 1.00 75.12 94 HIS A N 1
ATOM 748 C CA . HIS A 1 94 ? 30.465 -11.347 -30.909 1.00 75.12 94 HIS A CA 1
ATOM 749 C C . HIS A 1 94 ? 31.948 -11.146 -31.270 1.00 75.12 94 HIS A C 1
ATOM 751 O O . HIS A 1 94 ? 32.334 -11.420 -32.414 1.00 75.12 94 HIS A O 1
ATOM 757 N N . PRO A 1 95 ? 32.798 -10.723 -30.315 1.00 74.88 95 PRO A N 1
ATOM 758 C CA . PRO A 1 95 ? 34.142 -10.213 -30.599 1.00 74.88 95 PRO A CA 1
ATOM 759 C C . PRO A 1 95 ? 35.086 -11.252 -31.216 1.00 74.88 95 PRO A C 1
ATOM 761 O O . PRO A 1 95 ? 36.012 -10.882 -31.926 1.00 74.88 95 PRO A O 1
ATOM 764 N N . LYS A 1 96 ? 34.841 -12.552 -30.996 1.00 76.69 96 LYS A N 1
ATOM 765 C CA . LYS A 1 96 ? 35.677 -13.639 -31.543 1.00 76.69 96 LYS A CA 1
ATOM 766 C C . LYS A 1 96 ? 35.114 -14.330 -32.785 1.00 76.69 96 LYS A C 1
ATOM 768 O O . LYS A 1 96 ? 35.859 -14.998 -33.485 1.00 76.69 96 LYS A O 1
ATOM 773 N N . SER A 1 97 ? 33.809 -14.231 -33.042 1.00 81.44 97 SER A N 1
ATOM 774 C CA . SER A 1 97 ? 33.150 -15.011 -34.109 1.00 81.44 97 SER A CA 1
ATOM 775 C C . SER A 1 97 ? 32.485 -14.149 -35.178 1.00 81.44 97 SER A C 1
ATOM 777 O O . SER A 1 97 ? 32.017 -14.685 -36.177 1.00 81.44 97 SER A O 1
ATOM 779 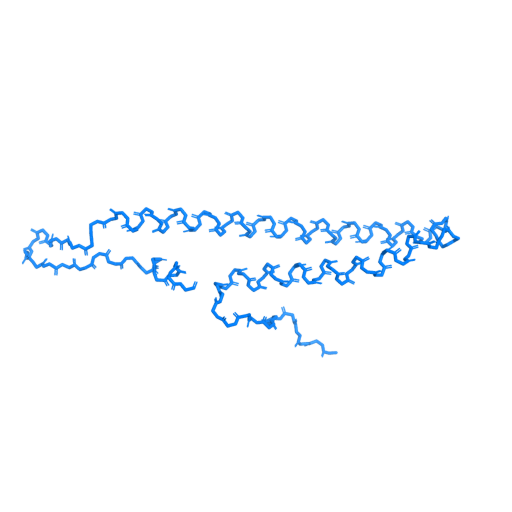N N . GLY A 1 98 ? 32.399 -12.827 -34.979 1.00 77.50 98 GLY A N 1
ATOM 780 C CA . GLY A 1 98 ? 31.809 -11.886 -35.936 1.00 77.50 98 GLY A CA 1
ATOM 781 C C . GLY A 1 98 ? 30.300 -12.051 -36.156 1.00 77.50 98 GLY A C 1
ATOM 782 O O . GLY A 1 98 ? 29.706 -11.283 -36.914 1.00 77.50 98 GLY A O 1
ATOM 783 N N . ARG A 1 99 ? 29.667 -13.031 -35.500 1.00 79.38 99 ARG A N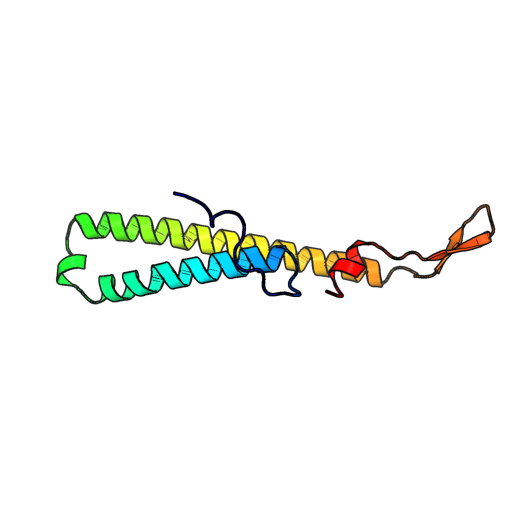 1
ATOM 784 C CA . ARG A 1 99 ? 28.230 -13.294 -35.592 1.00 79.38 99 ARG A CA 1
ATOM 785 C C . ARG A 1 99 ? 27.453 -12.236 -34.812 1.00 79.38 99 ARG A C 1
ATOM 787 O O . ARG A 1 99 ? 27.890 -11.797 -33.748 1.00 79.38 99 ARG A O 1
ATOM 794 N N . LEU A 1 100 ? 26.324 -11.818 -35.374 1.00 77.81 100 LEU A N 1
ATOM 795 C CA . LEU A 1 100 ? 25.402 -10.872 -34.755 1.00 77.81 100 LEU A CA 1
ATOM 796 C C . LEU A 1 100 ? 24.498 -11.634 -33.785 1.00 77.81 100 LEU A C 1
ATOM 798 O O . LEU A 1 100 ? 23.936 -12.667 -34.146 1.00 77.81 100 LEU A O 1
ATOM 802 N N . PHE A 1 101 ? 24.368 -11.122 -32.569 1.00 71.50 101 PHE A N 1
ATOM 803 C CA . PHE A 1 101 ? 23.473 -11.638 -31.544 1.00 71.50 101 PHE A CA 1
ATOM 804 C C . PHE A 1 101 ? 22.547 -10.532 -31.072 1.00 71.50 101 PHE A C 1
ATOM 806 O O . PHE A 1 101 ? 22.907 -9.355 -31.065 1.00 71.50 101 PHE A O 1
ATOM 813 N N . VAL A 1 102 ? 21.345 -10.935 -30.683 1.00 70.62 102 VAL A N 1
ATOM 814 C CA . VAL A 1 102 ? 20.319 -10.016 -30.222 1.00 70.62 102 VAL A CA 1
ATOM 815 C C . VAL A 1 102 ? 20.443 -9.861 -28.704 1.00 70.62 102 VAL A C 1
ATOM 817 O O . VAL A 1 102 ? 20.251 -10.826 -27.967 1.00 70.62 102 VAL A O 1
ATOM 820 N N . ASN A 1 103 ? 20.775 -8.659 -28.235 1.00 69.88 103 ASN A N 1
ATOM 821 C CA . ASN A 1 103 ? 20.901 -8.313 -26.817 1.00 69.88 103 ASN A CA 1
ATOM 822 C C . ASN A 1 103 ? 19.530 -7.944 -26.227 1.00 69.88 103 ASN A C 1
ATOM 824 O O . ASN A 1 103 ? 19.303 -6.820 -25.784 1.00 69.88 103 ASN A O 1
ATOM 828 N N . PHE A 1 104 ? 18.578 -8.874 -26.308 1.00 66.88 104 PHE A N 1
ATOM 829 C CA . PHE A 1 104 ? 17.254 -8.704 -25.713 1.00 66.88 104 PHE A CA 1
ATOM 830 C C . PHE A 1 104 ? 17.275 -9.199 -24.270 1.00 66.88 104 PHE A C 1
ATOM 832 O O . PHE A 1 104 ? 17.291 -10.407 -24.019 1.00 66.88 104 PHE A O 1
ATOM 839 N N . ASP A 1 105 ? 17.250 -8.262 -23.326 1.00 66.56 105 ASP A N 1
ATOM 840 C CA . ASP A 1 105 ? 17.117 -8.596 -21.914 1.00 66.56 105 ASP A CA 1
ATOM 841 C C . ASP A 1 105 ? 15.714 -9.163 -21.628 1.00 66.56 105 ASP A C 1
ATOM 843 O O . ASP A 1 105 ? 14.692 -8.637 -22.084 1.00 66.56 105 ASP A O 1
ATOM 847 N N . ARG A 1 106 ? 15.648 -10.248 -20.850 1.00 64.06 106 ARG A N 1
ATOM 848 C CA . ARG A 1 106 ? 14.380 -10.840 -20.407 1.00 64.06 106 ARG A CA 1
ATOM 849 C C . ARG A 1 106 ? 13.579 -9.885 -19.523 1.00 64.06 106 ARG A C 1
ATOM 851 O O . ARG A 1 106 ? 12.357 -10.022 -19.479 1.00 64.06 106 ARG A O 1
ATOM 858 N N . GLU A 1 107 ? 14.221 -8.925 -18.860 1.00 60.81 107 GLU A N 1
ATOM 859 C CA . GLU A 1 107 ? 13.538 -7.898 -18.065 1.00 60.81 107 GLU A CA 1
ATOM 860 C C . GLU A 1 107 ? 12.677 -6.961 -18.932 1.00 60.81 107 GLU A C 1
ATOM 862 O O . GLU A 1 107 ? 11.598 -6.549 -18.510 1.00 60.81 107 GLU A O 1
ATOM 867 N N . ILE A 1 108 ? 13.051 -6.727 -20.196 1.00 63.22 108 ILE A N 1
ATOM 868 C CA . ILE A 1 108 ? 12.261 -5.915 -21.141 1.00 63.22 108 ILE A CA 1
ATOM 869 C C . ILE A 1 108 ? 10.926 -6.597 -21.480 1.00 63.22 108 ILE A C 1
ATOM 871 O O . ILE A 1 108 ? 9.899 -5.933 -21.629 1.00 63.22 108 ILE A O 1
ATOM 875 N N . LEU A 1 109 ? 10.890 -7.933 -21.545 1.00 62.28 109 LEU A N 1
ATOM 876 C CA . LEU A 1 109 ? 9.646 -8.681 -21.781 1.00 62.28 109 LEU A CA 1
ATOM 877 C C . LEU A 1 109 ? 8.638 -8.534 -20.633 1.00 62.28 109 LEU A C 1
ATOM 879 O O . LEU A 1 109 ? 7.447 -8.763 -20.844 1.00 62.28 109 LEU A O 1
ATOM 883 N N . GLN A 1 110 ? 9.098 -8.174 -19.432 1.00 61.50 110 GLN A N 1
ATOM 884 C CA . GLN A 1 110 ? 8.222 -7.901 -18.294 1.00 61.50 110 GLN A CA 1
ATOM 885 C C . GLN A 1 110 ? 7.590 -6.504 -18.370 1.00 61.50 110 GLN A C 1
ATOM 887 O O . GLN A 1 110 ? 6.536 -6.308 -17.777 1.00 61.50 110 GLN A O 1
ATOM 892 N N . LEU A 1 111 ? 8.188 -5.562 -19.114 1.00 57.66 111 LEU A N 1
ATOM 893 C CA . LEU A 1 111 ? 7.635 -4.220 -19.341 1.00 57.66 111 LEU A CA 1
ATOM 894 C C . LEU A 1 111 ? 6.537 -4.177 -20.399 1.00 57.66 111 LEU A C 1
ATOM 896 O O . LEU A 1 111 ? 5.645 -3.338 -20.324 1.00 57.66 111 LEU A O 1
ATOM 900 N N . MET A 1 112 ? 6.610 -5.043 -21.410 1.00 59.44 112 MET A N 1
ATOM 901 C CA . MET A 1 112 ? 5.629 -5.070 -22.500 1.00 59.44 112 MET A CA 1
ATOM 902 C C . MET A 1 112 ? 4.318 -5.783 -22.117 1.00 59.44 112 MET A C 1
ATOM 904 O O . MET A 1 112 ? 3.536 -6.128 -23.004 1.00 59.44 112 MET A O 1
ATOM 908 N N . ARG A 1 113 ? 4.095 -6.065 -20.825 1.00 49.62 113 ARG A N 1
ATOM 909 C CA . ARG A 1 113 ? 3.023 -6.939 -20.341 1.00 49.62 113 ARG A CA 1
ATOM 910 C C . ARG A 1 113 ? 2.253 -6.394 -19.150 1.00 49.62 113 ARG A C 1
ATOM 912 O O . ARG A 1 113 ? 2.880 -5.819 -18.236 1.00 49.62 113 ARG A O 1
#

Radius of gyration: 23.06 Å; Cα contacts (8 Å, |Δi|>4): 63; chains: 1; bounding box: 58×32×63 Å

Nearest PDB structures (foldseek):
  8glv-assembly1_Ks  TM=7.117E-01  e=7.741E-09  Chlamydomonas reinhardtii
  8j07-assembly1_t0  TM=7.255E-01  e=3.001E-08  Homo sapiens
  8j07-assembly1_r0  TM=7.368E-01  e=1.400E-07  Homo sapiens
  8glv-assembly1_Lo  TM=7.213E-01  e=6.285E-08  Chlamydomonas reinhardtii
  7kek-assembly1_B  TM=7.365E-01  e=3.716E-04  Tetrahymena thermophila

pLDDT: mean 75.3, std 15.51, range [32.38, 95.31]

Organism: Guillardia theta (NCBI:txid55529)

Solvent-accessible surface area (backbone atoms only — not comparable to full-atom values): 6682 Å² total; per-residue (Å²): 136,91,83,70,89,88,61,65,88,60,60,86,82,52,49,80,67,52,41,56,43,52,46,38,53,51,51,48,54,66,55,44,59,59,47,54,58,49,65,70,37,61,81,57,56,74,41,81,66,35,56,58,52,52,53,51,49,53,53,52,50,50,53,39,50,53,51,41,51,54,51,51,52,52,48,55,50,52,50,56,55,30,51,56,52,69,70,44,66,52,70,40,65,41,92,90,73,71,48,78,42,74,53,74,58,72,61,45,63,60,70,81,73

InterPro domains:
  IPR013594 Dynein heavy chain, tail [PF08385] (4-113)
  IPR026983 Dynein heavy chain [PTHR46532] (3-113)

Secondary structure (DSSP, 8-state):
----SS---PPTT--HHHHHHHHHHHHHHHHHHHHHHHHH-HHHHTSHHHHHHHHHHHHHHHHHHHHHHHHHHHHHHHHHHHHHHHTS-SEEE-TTT--EEE---TTHHHHT-